Protein AF-A0A1Y0CIV5-F1 (afdb_monomer_lite)

Radius of gyration: 16.05 Å; chains: 1; bounding box: 29×18×53 Å

Secondary structure (DSSP, 8-state):
--------HHHHHHHHHHHHHHHHHHHHHHHH-S-HHHHHHHHHHHHHHHHHHHHHHIIIIIGGG-

Structure (mmCIF, N/CA/C/O backbone):
data_AF-A0A1Y0CIV5-F1
#
_entry.id   AF-A0A1Y0CIV5-F1
#
loop_
_atom_site.group_PDB
_atom_site.id
_atom_site.type_symbol
_atom_site.label_atom_id
_atom_site.label_alt_id
_atom_site.label_comp_id
_atom_site.label_asym_id
_atom_site.label_entity_id
_atom_site.label_seq_id
_atom_site.pdbx_PDB_ins_code
_atom_site.Cartn_x
_atom_site.Cartn_y
_atom_site.Cartn_z
_atom_site.occupancy
_atom_site.B_iso_or_equiv
_atom_site.auth_seq_id
_atom_site.auth_comp_id
_atom_site.auth_asym_id
_atom_site.auth_atom_id
_atom_site.pdbx_PDB_model_num
ATOM 1 N N . MET A 1 1 ? 0.874 4.214 37.415 1.00 42.66 1 MET A N 1
ATOM 2 C CA . MET A 1 1 ? 1.306 4.605 36.058 1.00 42.66 1 MET A CA 1
ATOM 3 C C . MET A 1 1 ? 0.653 3.648 35.070 1.00 42.66 1 MET A C 1
ATOM 5 O O . MET A 1 1 ? 1.234 2.622 34.781 1.00 42.66 1 MET A O 1
ATOM 9 N N . ASP A 1 2 ? -0.582 3.919 34.638 1.00 45.72 2 ASP A N 1
ATOM 10 C CA . ASP A 1 2 ? -1.254 3.127 33.590 1.00 45.72 2 ASP A CA 1
ATOM 11 C C . ASP A 1 2 ? -2.264 4.025 32.865 1.00 45.72 2 ASP A C 1
ATOM 13 O O . ASP A 1 2 ? -3.467 3.998 33.107 1.00 45.72 2 ASP A O 1
ATOM 17 N N . LYS A 1 3 ? -1.758 4.926 32.016 1.00 44.84 3 LYS A N 1
ATOM 18 C CA . LYS A 1 3 ? -2.598 5.581 31.010 1.00 44.84 3 LYS A CA 1
ATOM 19 C C . LYS A 1 3 ? -2.714 4.568 29.880 1.00 44.84 3 LYS A C 1
ATOM 21 O O . LYS A 1 3 ? -1.883 4.572 28.971 1.00 44.84 3 LYS A O 1
ATOM 26 N N . ARG A 1 4 ? -3.702 3.671 29.957 1.00 54.97 4 ARG A N 1
ATOM 27 C CA . ARG A 1 4 ? -4.106 2.867 28.800 1.00 54.97 4 ARG A CA 1
ATOM 28 C C . ARG A 1 4 ? -4.400 3.857 27.690 1.00 54.97 4 ARG A C 1
ATOM 30 O O . ARG A 1 4 ? -5.371 4.605 27.750 1.00 54.97 4 ARG A O 1
ATOM 37 N N . ARG A 1 5 ? -3.484 3.948 26.726 1.00 51.94 5 ARG A N 1
ATOM 38 C CA . ARG A 1 5 ? -3.705 4.668 25.480 1.00 51.94 5 ARG A CA 1
ATOM 39 C C . ARG A 1 5 ? -4.813 3.900 24.780 1.00 51.94 5 ARG A C 1
ATOM 41 O O . ARG A 1 5 ? -4.540 2.970 24.027 1.00 51.94 5 ARG A O 1
ATOM 48 N N . GLU A 1 6 ? -6.058 4.240 25.088 1.00 52.06 6 GLU A N 1
ATOM 49 C CA . GLU A 1 6 ? -7.207 3.883 24.273 1.00 52.06 6 GLU A CA 1
ATOM 50 C C . GLU A 1 6 ? -6.966 4.533 22.915 1.00 52.06 6 GLU A C 1
ATOM 52 O O . GLU A 1 6 ? -7.319 5.685 22.669 1.00 52.06 6 GLU A O 1
ATOM 57 N N . ALA A 1 7 ? -6.232 3.822 22.059 1.00 56.75 7 ALA A N 1
ATOM 58 C CA . ALA A 1 7 ? -6.051 4.191 20.675 1.00 56.75 7 ALA A CA 1
ATOM 59 C C . ALA A 1 7 ? -7.456 4.230 20.086 1.00 56.75 7 ALA A C 1
ATOM 61 O O . ALA A 1 7 ? -8.109 3.202 19.890 1.00 56.75 7 ALA A O 1
ATOM 62 N N . THR A 1 8 ? -7.954 5.454 19.952 1.00 63.38 8 THR A N 1
ATOM 63 C CA . THR A 1 8 ? -9.348 5.732 19.660 1.00 63.38 8 THR A C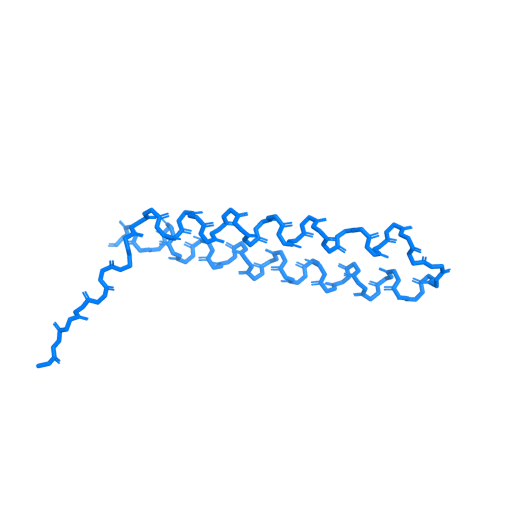A 1
ATOM 64 C C . THR A 1 8 ? -9.663 5.064 18.325 1.00 63.38 8 THR A C 1
ATOM 66 O O . THR A 1 8 ? -8.840 5.155 17.413 1.00 63.38 8 THR A O 1
ATOM 69 N N . PRO A 1 9 ? -10.821 4.410 18.143 1.00 67.25 9 PRO A N 1
ATOM 70 C CA . PRO A 1 9 ? -11.155 3.749 16.877 1.00 67.25 9 PRO A CA 1
ATOM 71 C C . PRO A 1 9 ? -11.004 4.680 15.659 1.00 67.25 9 PRO A C 1
ATOM 73 O O . PRO A 1 9 ? -10.594 4.243 14.587 1.00 67.25 9 PRO A O 1
ATOM 76 N N . LYS A 1 10 ? -11.211 5.991 15.851 1.00 70.81 10 LYS A N 1
ATOM 77 C CA . LYS A 1 10 ? -10.941 7.043 14.856 1.00 70.81 10 LYS A CA 1
ATOM 78 C C . LYS A 1 10 ? -9.479 7.085 14.382 1.00 70.81 10 LYS A C 1
ATOM 80 O O . LYS A 1 10 ? -9.237 7.294 13.199 1.00 70.81 10 LYS A O 1
ATOM 85 N N . TYR A 1 11 ? -8.517 6.868 15.278 1.00 75.62 11 TYR A N 1
ATOM 86 C CA . TYR A 1 11 ? -7.086 6.868 14.966 1.00 75.62 11 TYR A CA 1
ATOM 87 C C . TYR A 1 11 ? -6.690 5.662 14.108 1.00 75.62 11 TYR A C 1
ATOM 89 O O . TYR A 1 11 ? -5.926 5.811 13.161 1.00 75.62 11 TYR A O 1
ATOM 97 N N . PHE A 1 12 ? -7.257 4.481 14.377 1.00 74.44 12 PHE A N 1
ATOM 98 C CA . PHE A 1 12 ? -7.022 3.297 13.544 1.00 74.44 12 PHE A CA 1
ATOM 99 C C . PHE A 1 12 ? -7.596 3.456 12.137 1.00 74.44 12 PHE A C 1
ATOM 101 O O . PHE A 1 12 ? -6.910 3.133 11.174 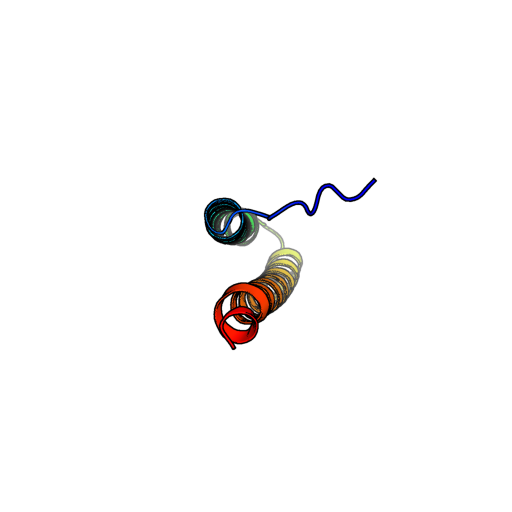1.00 74.44 12 PHE A O 1
ATOM 108 N N . ILE A 1 13 ? -8.807 4.012 12.009 1.00 77.12 13 ILE A N 1
ATOM 109 C CA . ILE A 1 13 ? -9.410 4.308 10.699 1.00 77.12 13 ILE A CA 1
ATOM 110 C C . ILE A 1 13 ? -8.526 5.286 9.924 1.00 77.12 13 ILE A C 1
ATOM 112 O O . ILE A 1 13 ? -8.193 5.033 8.768 1.00 77.12 13 ILE A O 1
ATOM 116 N N . LEU A 1 14 ? -8.097 6.369 10.577 1.00 80.12 14 LEU A N 1
ATOM 117 C CA . LEU A 1 14 ? -7.213 7.357 9.971 1.00 80.12 14 LEU A CA 1
ATOM 118 C C . LEU A 1 14 ? -5.893 6.723 9.510 1.00 80.12 14 LEU A C 1
ATOM 120 O O . LEU A 1 14 ? -5.456 6.968 8.389 1.00 80.12 14 LEU A O 1
ATOM 124 N N . MET A 1 15 ? -5.292 5.862 10.334 1.00 78.81 15 MET A N 1
ATOM 125 C 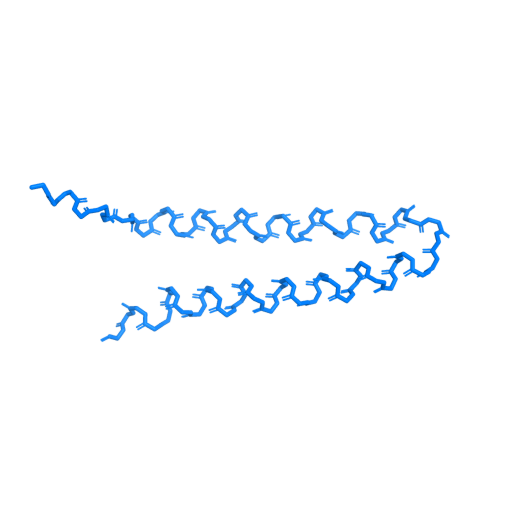CA . MET A 1 15 ? -4.042 5.187 9.993 1.00 78.81 15 MET A CA 1
ATOM 126 C C . MET A 1 15 ? -4.205 4.227 8.810 1.00 78.81 15 MET A C 1
ATOM 128 O O . MET A 1 15 ? -3.354 4.202 7.928 1.00 78.81 15 MET A O 1
ATOM 132 N N . SER A 1 16 ? -5.310 3.482 8.735 1.00 78.38 16 SER A N 1
ATOM 133 C CA . SER A 1 16 ? -5.610 2.613 7.590 1.00 78.38 16 SER A CA 1
ATOM 134 C C . SER A 1 16 ? -5.785 3.399 6.289 1.00 78.38 16 SER A C 1
ATOM 136 O O . SER A 1 16 ? -5.272 2.978 5.254 1.00 78.38 16 SER A O 1
ATOM 138 N N . VAL A 1 17 ? -6.451 4.558 6.336 1.00 82.44 17 VAL A N 1
ATOM 139 C CA . VAL A 1 17 ? -6.611 5.445 5.169 1.00 82.44 17 VAL A CA 1
ATOM 140 C C . VAL A 1 17 ? -5.261 6.012 4.722 1.00 82.44 17 VAL A C 1
ATOM 142 O O . VAL A 1 17 ? -4.953 5.989 3.532 1.00 82.44 17 VAL A O 1
ATOM 145 N N . ILE A 1 18 ? -4.428 6.462 5.665 1.00 85.19 18 ILE A N 1
ATOM 146 C CA . ILE A 1 18 ? -3.079 6.972 5.378 1.00 85.19 18 ILE A CA 1
ATOM 147 C C . ILE A 1 18 ? -2.199 5.876 4.767 1.00 85.19 18 ILE A C 1
ATOM 149 O O . ILE A 1 18 ? -1.534 6.124 3.764 1.00 85.19 18 ILE A O 1
ATOM 153 N N . LEU A 1 19 ? -2.223 4.661 5.325 1.00 82.81 19 LEU A N 1
ATOM 154 C CA . LEU A 1 19 ? -1.485 3.515 4.785 1.00 82.81 19 LEU A CA 1
ATOM 155 C C . LEU A 1 19 ? -1.935 3.180 3.357 1.00 82.81 19 LEU A C 1
ATOM 157 O O . LEU A 1 19 ? -1.091 2.942 2.497 1.00 82.81 19 LEU A O 1
ATOM 161 N N . GLY A 1 20 ? -3.242 3.228 3.082 1.00 80.44 20 GLY A N 1
ATOM 162 C CA . GLY A 1 20 ? -3.783 3.063 1.732 1.00 80.44 20 GLY A CA 1
ATOM 163 C C . GLY A 1 20 ? -3.279 4.129 0.755 1.00 80.44 20 GLY A C 1
ATOM 164 O O . GLY A 1 20 ? -2.813 3.789 -0.331 1.00 80.44 20 GLY A O 1
ATOM 165 N N . LEU A 1 21 ? -3.290 5.408 1.151 1.00 84.31 21 LEU A N 1
ATOM 166 C CA . LEU A 1 21 ? -2.732 6.496 0.336 1.00 84.31 21 LEU A CA 1
ATOM 167 C C . LEU A 1 21 ? -1.242 6.289 0.037 1.00 84.31 21 LEU A C 1
ATOM 169 O O . LEU A 1 21 ? -0.790 6.544 -1.077 1.00 84.31 21 LEU A O 1
ATOM 173 N N . LEU A 1 22 ? -0.482 5.811 1.019 1.00 83.25 22 LEU A N 1
ATOM 174 C CA . LEU A 1 22 ? 0.955 5.586 0.892 1.00 83.25 22 LEU A CA 1
ATOM 175 C C . LEU A 1 22 ? 1.256 4.486 -0.138 1.00 83.25 22 LEU A C 1
ATOM 177 O O . LEU A 1 22 ? 2.158 4.643 -0.961 1.00 83.25 22 LEU A O 1
ATOM 181 N N . VAL A 1 23 ? 0.447 3.422 -0.163 1.00 81.38 23 VAL A N 1
ATOM 182 C CA . VAL A 1 23 ? 0.518 2.378 -1.198 1.00 81.38 23 VAL A CA 1
ATOM 183 C C . VAL A 1 23 ? 0.227 2.958 -2.588 1.00 81.38 23 VAL A C 1
ATOM 185 O O . VAL A 1 23 ? 0.941 2.641 -3.536 1.00 81.38 23 VAL A O 1
ATOM 188 N N . ILE A 1 24 ? -0.751 3.863 -2.715 1.00 82.12 24 ILE A N 1
ATOM 189 C CA . ILE A 1 24 ? -1.075 4.522 -3.994 1.00 82.12 24 ILE A CA 1
ATOM 190 C C . ILE A 1 24 ? 0.080 5.416 -4.474 1.00 82.12 24 ILE A C 1
ATOM 192 O O . ILE A 1 24 ? 0.404 5.420 -5.662 1.00 82.12 24 ILE A O 1
ATOM 196 N N . ILE A 1 25 ? 0.752 6.137 -3.575 1.00 83.12 25 ILE A N 1
ATOM 197 C CA . ILE A 1 25 ? 1.907 6.978 -3.931 1.00 83.12 25 ILE A CA 1
ATOM 198 C C . ILE A 1 25 ? 3.080 6.121 -4.426 1.00 83.12 25 ILE A C 1
ATOM 200 O O . ILE A 1 25 ? 3.748 6.498 -5.388 1.00 83.12 25 ILE A O 1
ATOM 204 N N . GLN A 1 26 ? 3.287 4.935 -3.850 1.00 76.38 26 GLN A N 1
ATOM 205 C CA . GLN A 1 26 ? 4.321 3.996 -4.304 1.00 76.38 26 GLN A CA 1
ATOM 206 C C . GLN A 1 26 ? 4.072 3.449 -5.723 1.00 76.38 26 GLN A C 1
ATOM 208 O O . GLN A 1 26 ? 5.006 2.984 -6.373 1.00 76.38 26 GLN A O 1
ATOM 213 N N . SER A 1 27 ? 2.857 3.571 -6.269 1.00 75.94 27 SER A N 1
ATOM 214 C CA . SER A 1 27 ? 2.583 3.257 -7.683 1.00 75.94 27 SER A CA 1
ATOM 215 C C . SER A 1 27 ? 3.208 4.260 -8.662 1.00 75.94 27 SER A C 1
ATOM 217 O O . SER A 1 27 ? 3.452 3.919 -9.817 1.00 75.94 27 SER A O 1
ATOM 219 N N . VAL A 1 28 ? 3.490 5.494 -8.237 1.00 80.38 28 VAL A N 1
ATOM 220 C CA . VAL A 1 28 ? 4.081 6.535 -9.097 1.00 80.38 28 VAL A CA 1
ATOM 221 C C . VAL A 1 28 ? 5.471 6.131 -9.615 1.00 80.38 28 VAL A C 1
ATOM 223 O O . VAL A 1 28 ? 5.668 6.152 -10.833 1.00 80.38 28 VAL A O 1
ATOM 226 N N . PRO A 1 29 ? 6.433 5.690 -8.778 1.00 75.19 29 PRO A N 1
ATOM 227 C CA . PRO A 1 29 ? 7.736 5.244 -9.268 1.00 75.19 29 PRO A CA 1
ATOM 228 C C . PRO A 1 29 ? 7.661 3.992 -10.151 1.00 75.19 29 PRO A C 1
ATOM 230 O O . PRO A 1 29 ? 8.534 3.808 -10.992 1.00 75.19 29 PRO A O 1
ATOM 233 N N . VAL A 1 30 ? 6.618 3.159 -10.046 1.00 75.44 30 VAL A N 1
ATOM 234 C CA . VAL A 1 30 ? 6.386 2.076 -11.022 1.00 75.44 30 VAL A CA 1
ATOM 235 C C . VAL A 1 30 ? 6.145 2.664 -12.412 1.00 75.44 30 VAL A C 1
ATOM 237 O O . VAL A 1 30 ? 6.704 2.175 -13.388 1.00 75.44 30 VAL A O 1
ATOM 240 N N . ILE A 1 31 ? 5.356 3.732 -12.529 1.00 75.88 31 ILE A N 1
ATOM 241 C CA . ILE A 1 31 ? 5.019 4.342 -13.821 1.00 75.88 31 ILE A CA 1
ATOM 242 C C . ILE A 1 31 ? 6.234 5.060 -14.423 1.00 75.88 31 ILE A C 1
ATOM 244 O O . ILE A 1 31 ? 6.512 4.868 -15.605 1.00 75.88 31 ILE A O 1
ATOM 248 N N . TYR A 1 32 ? 6.982 5.810 -13.611 1.00 77.50 32 TYR A N 1
ATOM 249 C CA . TYR A 1 32 ? 8.067 6.681 -14.082 1.00 77.50 32 TYR A CA 1
ATOM 250 C C . TYR A 1 32 ? 9.462 6.036 -14.124 1.00 77.50 32 TYR A C 1
ATOM 252 O O . TYR A 1 32 ? 10.376 6.637 -14.685 1.00 77.50 32 TYR A O 1
ATOM 260 N N . ALA A 1 33 ? 9.668 4.839 -13.560 1.00 76.62 33 ALA A N 1
ATOM 261 C CA . ALA A 1 33 ? 10.981 4.193 -13.594 1.00 76.62 33 ALA A CA 1
ATOM 262 C C . ALA A 1 33 ? 11.369 3.763 -15.029 1.00 76.62 33 ALA A C 1
ATOM 264 O O . ALA A 1 33 ? 10.656 2.954 -15.629 1.00 76.62 33 ALA A O 1
ATOM 265 N N . PRO A 1 34 ? 12.521 4.224 -15.563 1.00 73.12 34 PRO A N 1
ATOM 266 C CA . PRO A 1 34 ? 12.989 3.853 -16.902 1.00 73.12 34 PRO A CA 1
ATOM 267 C C . PRO A 1 34 ? 13.551 2.424 -16.961 1.00 73.12 34 PRO A C 1
ATOM 269 O O . PRO A 1 34 ? 13.615 1.821 -18.028 1.00 73.12 34 PRO A O 1
ATOM 272 N N . HIS A 1 35 ? 13.952 1.861 -15.816 1.00 84.00 35 HIS A N 1
ATOM 273 C CA . HIS A 1 35 ? 14.527 0.522 -15.730 1.00 84.00 35 HIS A CA 1
ATOM 274 C C . HIS A 1 35 ? 13.457 -0.523 -15.388 1.00 84.00 35 HIS A C 1
ATOM 276 O O . HIS A 1 35 ? 12.899 -0.527 -14.288 1.00 84.00 35 HIS A O 1
ATOM 282 N N . THR A 1 36 ? 13.226 -1.473 -16.299 1.00 80.19 36 THR A N 1
ATOM 283 C CA . THR A 1 36 ? 12.225 -2.546 -16.150 1.00 80.19 36 THR A CA 1
ATOM 284 C C . THR A 1 36 ? 12.448 -3.393 -14.895 1.00 80.19 36 THR A C 1
ATOM 286 O O . THR A 1 36 ? 11.490 -3.778 -14.232 1.00 80.19 36 THR A O 1
ATOM 289 N N . PHE A 1 37 ? 13.708 -3.627 -14.515 1.00 81.25 37 PHE A N 1
ATOM 290 C CA . PHE A 1 37 ? 14.057 -4.352 -13.290 1.00 81.25 37 PHE A CA 1
ATOM 291 C C . PHE A 1 37 ? 13.548 -3.642 -12.026 1.00 81.25 37 PHE A C 1
ATOM 293 O O . PHE A 1 37 ? 12.906 -4.259 -11.179 1.00 81.25 37 PHE A O 1
ATOM 300 N N . VAL A 1 38 ? 13.751 -2.323 -11.937 1.00 80.75 38 VAL A N 1
ATOM 301 C CA . VAL A 1 38 ? 13.282 -1.502 -10.808 1.00 80.75 38 VAL A CA 1
ATOM 302 C C . VAL A 1 38 ? 11.756 -1.509 -10.737 1.00 80.75 38 VAL A C 1
ATOM 304 O O . VAL A 1 38 ? 11.189 -1.617 -9.652 1.00 80.75 38 VAL A O 1
ATOM 307 N N . ARG A 1 39 ? 11.083 -1.478 -11.894 1.00 81.81 39 ARG A N 1
ATOM 308 C CA . ARG A 1 39 ? 9.621 -1.574 -11.985 1.00 81.81 39 ARG A CA 1
ATOM 309 C C . ARG A 1 39 ? 9.097 -2.896 -11.409 1.00 81.81 39 ARG A C 1
ATOM 311 O O . ARG A 1 39 ? 8.152 -2.873 -10.626 1.00 81.81 39 ARG A O 1
ATOM 318 N N . VAL A 1 40 ? 9.716 -4.030 -11.749 1.00 85.12 40 VAL A N 1
ATOM 319 C CA . VAL A 1 40 ? 9.311 -5.360 -11.250 1.00 85.12 40 VAL A CA 1
ATOM 320 C C . VAL A 1 40 ? 9.557 -5.497 -9.748 1.00 85.12 40 VAL A C 1
ATOM 322 O O . VAL A 1 40 ? 8.666 -5.940 -9.026 1.00 85.12 40 VAL A O 1
ATOM 325 N N . VAL A 1 41 ? 10.725 -5.073 -9.258 1.00 85.69 41 VAL A N 1
ATOM 326 C CA . VAL A 1 41 ? 11.037 -5.112 -7.820 1.00 85.69 41 VAL A CA 1
ATOM 327 C C . VAL A 1 41 ? 10.054 -4.246 -7.031 1.00 85.69 41 VAL A C 1
ATOM 329 O O . VAL A 1 41 ? 9.500 -4.713 -6.037 1.00 85.69 41 VAL A O 1
ATOM 332 N N . ASN A 1 42 ? 9.751 -3.033 -7.506 1.00 84.31 42 ASN A N 1
ATOM 333 C CA . ASN A 1 42 ? 8.752 -2.181 -6.859 1.00 84.31 42 ASN A CA 1
ATOM 334 C C . ASN A 1 42 ? 7.357 -2.811 -6.855 1.00 84.31 42 ASN A C 1
ATOM 336 O O . ASN A 1 42 ? 6.675 -2.744 -5.838 1.00 84.31 42 ASN A O 1
ATOM 340 N N . LEU A 1 43 ? 6.929 -3.445 -7.949 1.00 83.62 43 LEU A N 1
ATOM 341 C CA . LEU A 1 43 ? 5.633 -4.130 -7.997 1.00 83.62 43 LEU A CA 1
ATOM 342 C C . LEU A 1 43 ? 5.539 -5.247 -6.952 1.00 83.62 43 LEU A C 1
ATOM 344 O O . LEU A 1 43 ? 4.543 -5.327 -6.235 1.00 83.62 43 LEU A O 1
ATOM 348 N N . ILE A 1 44 ? 6.582 -6.069 -6.822 1.00 87.31 44 ILE A N 1
ATOM 349 C CA . ILE A 1 44 ? 6.638 -7.133 -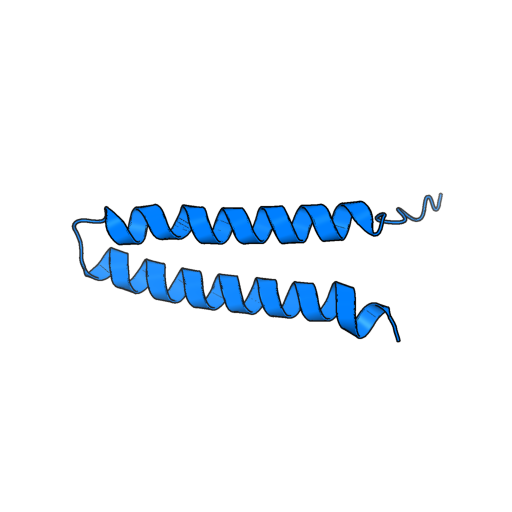5.811 1.00 87.31 44 ILE A CA 1
ATOM 350 C C . ILE A 1 44 ? 6.540 -6.530 -4.405 1.00 87.31 44 ILE A C 1
ATOM 352 O O . ILE A 1 44 ? 5.726 -6.976 -3.595 1.00 87.31 44 ILE A O 1
ATOM 356 N N . VAL A 1 45 ? 7.311 -5.476 -4.128 1.00 86.62 45 VAL A N 1
ATOM 357 C CA . VAL A 1 45 ? 7.289 -4.774 -2.836 1.00 86.62 45 VAL A CA 1
ATOM 358 C C . VAL A 1 45 ? 5.898 -4.210 -2.530 1.00 86.62 45 VAL A C 1
ATOM 360 O O . VAL A 1 45 ? 5.412 -4.374 -1.412 1.00 86.62 45 VAL A O 1
ATOM 363 N N . ILE A 1 46 ? 5.223 -3.606 -3.512 1.00 85.81 46 ILE A N 1
ATOM 364 C CA . ILE A 1 46 ? 3.868 -3.056 -3.357 1.00 85.81 46 ILE A CA 1
ATOM 365 C C . ILE A 1 46 ? 2.855 -4.156 -3.025 1.00 85.81 46 ILE A C 1
ATOM 367 O O . ILE A 1 46 ? 2.024 -3.960 -2.1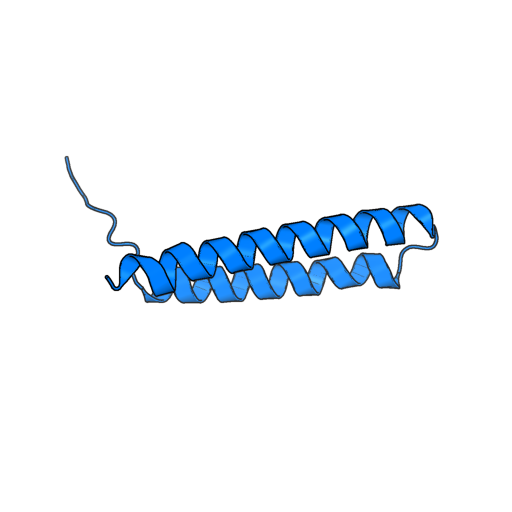38 1.00 85.81 46 ILE A O 1
ATOM 371 N N . ILE A 1 47 ? 2.932 -5.317 -3.683 1.00 87.62 47 ILE A N 1
ATOM 372 C CA . ILE A 1 47 ? 2.040 -6.456 -3.411 1.00 87.62 47 ILE A CA 1
ATOM 373 C C . ILE A 1 47 ? 2.217 -6.938 -1.967 1.00 87.62 47 ILE A C 1
ATOM 375 O O . ILE A 1 47 ? 1.228 -7.095 -1.247 1.00 87.62 47 ILE A O 1
ATOM 379 N N . PHE A 1 48 ? 3.461 -7.115 -1.513 1.00 88.06 48 PHE A N 1
ATOM 380 C CA . PHE A 1 48 ? 3.733 -7.525 -0.134 1.00 88.06 48 PHE A CA 1
ATOM 381 C C . PHE A 1 48 ? 3.280 -6.476 0.886 1.00 88.06 48 PHE A C 1
ATOM 383 O O . PHE A 1 48 ? 2.634 -6.831 1.873 1.00 88.06 48 PHE A O 1
ATOM 390 N N . LEU A 1 49 ? 3.549 -5.188 0.643 1.00 85.06 49 LEU A N 1
ATOM 391 C CA . LEU A 1 49 ? 3.066 -4.112 1.513 1.00 85.06 49 LEU A CA 1
ATOM 392 C C . LEU A 1 49 ? 1.537 -4.096 1.590 1.00 85.06 49 LEU A C 1
ATOM 394 O O . LEU A 1 49 ? 0.983 -3.985 2.681 1.00 85.06 49 LEU A O 1
ATOM 398 N N . SER A 1 50 ? 0.853 -4.240 0.454 1.00 85.62 50 SER A N 1
ATOM 399 C CA . SER A 1 50 ? -0.609 -4.285 0.398 1.00 85.62 50 SER A CA 1
ATOM 400 C C . SER A 1 50 ? -1.169 -5.467 1.195 1.00 85.62 50 SER A C 1
ATOM 402 O O . SER A 1 50 ? -2.103 -5.289 1.978 1.00 85.62 50 SER A O 1
ATOM 404 N N . ALA A 1 51 ? -0.552 -6.647 1.084 1.00 86.75 51 ALA A N 1
ATOM 405 C CA . ALA A 1 51 ? -0.944 -7.828 1.849 1.00 86.75 51 ALA A CA 1
ATOM 406 C C . ALA A 1 51 ? -0.771 -7.626 3.366 1.00 86.75 51 ALA A C 1
ATOM 408 O O . ALA A 1 51 ? -1.678 -7.954 4.132 1.00 86.75 51 ALA A O 1
ATOM 409 N N . ILE A 1 52 ? 0.349 -7.036 3.803 1.00 86.62 52 ILE A N 1
ATOM 410 C CA . ILE A 1 52 ? 0.607 -6.731 5.221 1.00 86.62 52 ILE A CA 1
ATOM 411 C C . ILE A 1 52 ? -0.404 -5.709 5.747 1.00 86.62 52 ILE A C 1
ATOM 413 O O . ILE A 1 52 ? -0.967 -5.903 6.823 1.00 86.62 52 ILE A O 1
ATOM 417 N N . VAL A 1 53 ? -0.679 -4.642 4.990 1.00 85.38 53 VAL A N 1
ATOM 418 C CA . VAL A 1 53 ? -1.675 -3.628 5.371 1.00 85.38 53 VAL A CA 1
ATOM 419 C C . VAL A 1 53 ? -3.071 -4.249 5.457 1.00 85.38 53 VAL A C 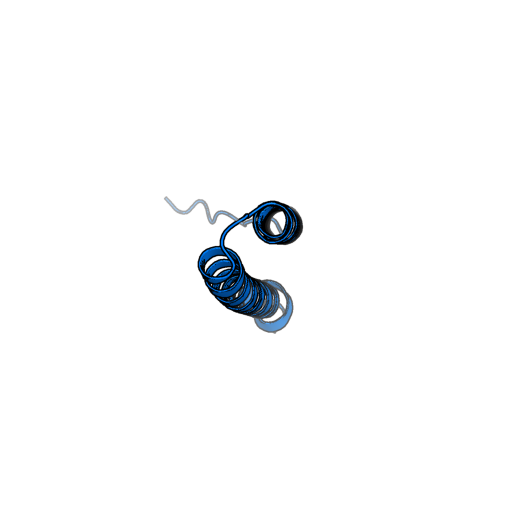1
ATOM 421 O O . VAL A 1 53 ? -3.790 -3.994 6.421 1.00 85.38 53 VAL A O 1
ATOM 424 N N . GLY A 1 54 ? -3.446 -5.112 4.511 1.00 83.12 54 GLY A N 1
ATOM 425 C CA . GLY A 1 54 ? -4.715 -5.842 4.543 1.00 83.12 54 GLY A CA 1
ATOM 426 C C . GLY A 1 54 ? -4.836 -6.770 5.755 1.00 83.12 54 GLY A C 1
ATOM 427 O O . GLY A 1 54 ? -5.867 -6.773 6.429 1.00 83.12 54 GLY A O 1
ATOM 428 N N . ALA A 1 55 ? -3.770 -7.507 6.083 1.00 85.25 55 ALA A N 1
ATOM 429 C CA . ALA A 1 55 ? -3.706 -8.347 7.277 1.00 85.25 55 ALA A CA 1
ATOM 430 C C . ALA A 1 55 ? -3.801 -7.514 8.564 1.00 85.25 55 ALA A C 1
ATOM 432 O O . ALA A 1 55 ? -4.563 -7.862 9.461 1.00 85.25 55 ALA A O 1
ATOM 433 N N . PHE A 1 56 ? -3.113 -6.372 8.626 1.00 83.12 56 PHE A N 1
ATOM 434 C CA . PHE A 1 56 ? -3.175 -5.449 9.757 1.00 83.12 56 PHE A CA 1
ATOM 435 C C . PHE A 1 56 ? -4.583 -4.875 9.956 1.00 83.12 56 PHE A C 1
ATOM 437 O O . PHE A 1 56 ? -5.097 -4.865 11.074 1.00 83.12 56 PHE A O 1
ATOM 444 N N . ILE A 1 57 ? -5.249 -4.450 8.877 1.00 80.56 57 ILE A N 1
ATOM 445 C CA . ILE A 1 57 ? -6.644 -3.992 8.929 1.00 80.56 57 ILE A CA 1
ATOM 446 C C . ILE A 1 57 ? -7.551 -5.123 9.425 1.00 80.56 57 ILE A C 1
ATOM 448 O O . ILE A 1 57 ? -8.395 -4.885 10.288 1.00 80.56 57 ILE A O 1
ATOM 452 N N . ARG A 1 58 ? -7.370 -6.353 8.930 1.00 80.62 58 ARG A N 1
ATOM 453 C CA . ARG A 1 58 ? -8.141 -7.521 9.378 1.00 80.62 58 ARG A CA 1
ATOM 454 C C . ARG A 1 58 ? -7.949 -7.786 10.872 1.00 80.62 58 ARG A C 1
ATOM 456 O O . ARG A 1 58 ? -8.935 -7.949 11.584 1.00 80.62 58 ARG A O 1
ATOM 463 N N . GLU A 1 59 ? -6.716 -7.778 11.359 1.00 78.81 59 GLU A N 1
ATOM 464 C CA . GLU A 1 59 ? -6.399 -7.986 12.776 1.00 78.81 59 GLU A CA 1
ATOM 465 C C . GLU A 1 59 ? -7.077 -6.920 13.657 1.00 78.81 59 GLU A C 1
ATOM 467 O O . GLU A 1 59 ? -7.770 -7.220 14.630 1.00 78.81 59 GLU A O 1
ATOM 472 N N . VAL A 1 60 ? -6.946 -5.651 13.265 1.00 75.12 60 VAL A N 1
ATOM 473 C CA . VAL A 1 60 ? -7.418 -4.503 14.047 1.00 75.12 60 VAL A CA 1
ATOM 474 C C . VAL A 1 60 ? -8.940 -4.349 14.013 1.00 75.12 60 VAL A C 1
ATOM 476 O O . VAL A 1 60 ? -9.539 -4.059 15.048 1.00 75.12 60 VAL A O 1
ATOM 479 N N . PHE A 1 61 ? -9.577 -4.504 12.849 1.00 70.12 61 PHE A N 1
ATOM 480 C CA . PHE A 1 61 ? -11.010 -4.235 12.674 1.00 70.12 61 PHE A CA 1
ATOM 481 C C . PHE A 1 61 ? -11.896 -5.475 12.787 1.00 70.12 61 PHE A C 1
ATOM 483 O O . PHE A 1 61 ? -13.050 -5.345 13.200 1.00 70.12 61 PHE A O 1
ATOM 490 N N . VAL A 1 62 ? -11.394 -6.656 12.411 1.00 69.38 62 VAL A N 1
ATOM 491 C CA . VAL A 1 62 ? -12.187 -7.896 12.377 1.00 69.38 62 VAL A CA 1
ATOM 492 C C . VAL A 1 62 ? -11.946 -8.739 13.625 1.00 69.38 62 VAL A C 1
ATOM 494 O O . VAL A 1 62 ? -12.918 -9.151 14.253 1.00 69.38 62 VAL A O 1
ATOM 497 N N . LEU A 1 63 ? -10.689 -8.976 14.020 1.00 63.09 63 LEU A N 1
ATOM 498 C CA . LEU A 1 63 ? -10.396 -9.822 15.187 1.00 63.09 63 LEU A CA 1
ATOM 499 C C . LEU A 1 63 ? -10.681 -9.122 16.517 1.00 63.09 63 LEU A C 1
ATOM 501 O O . LEU A 1 63 ? -11.213 -9.749 17.422 1.00 63.09 63 LEU A O 1
ATOM 505 N N . LYS A 1 64 ? -10.416 -7.816 16.624 1.00 58.00 64 LYS A N 1
ATOM 506 C CA . LYS A 1 64 ? -10.626 -7.051 17.868 1.00 58.00 64 LYS A CA 1
ATOM 507 C C . LYS A 1 64 ? -12.101 -6.804 18.238 1.00 58.00 64 LYS A C 1
ATOM 509 O O . LYS A 1 64 ? -12.376 -6.215 19.280 1.00 58.00 64 LYS A O 1
ATOM 514 N N . LYS A 1 65 ? -13.040 -7.181 17.361 1.00 53.47 65 LYS A N 1
ATOM 515 C CA . LYS A 1 65 ? -14.496 -7.107 17.591 1.00 53.47 65 LYS A CA 1
ATOM 516 C C . LYS A 1 65 ? -15.086 -8.390 18.194 1.00 53.47 65 LYS A C 1
ATOM 518 O O . LYS A 1 65 ? -16.273 -8.382 18.518 1.00 53.47 65 LYS A O 1
ATOM 523 N N . LYS A 1 66 ? -14.300 -9.465 18.294 1.00 43.81 66 LYS A N 1
ATOM 524 C CA . LYS A 1 66 ? -14.640 -10.691 19.025 1.00 43.81 66 LYS A CA 1
ATOM 525 C C . LYS A 1 66 ? -14.023 -10.650 20.415 1.00 43.81 66 LYS A C 1
ATOM 527 O O . LYS A 1 66 ? -14.680 -11.194 21.324 1.00 43.81 66 LYS A O 1
#

Organism: NCBI:txid79883

Sequence (66 aa):
MDKRREATPKYFILMSVILGLLVIIQSVPVIYAPHTFVRVVNLIVIIFLSAIVGAFIREVFVLKKK

pLDDT: mean 75.49, std 12.08, range [42.66, 88.06]

Foldseek 3Di:
DDPPPPCDVVNVVVVLVVLVVVLVVLVVCLVVPPDPVVNVVSVVVSVVSVVVSVVVCCCVPPVVVD